Protein AF-A0A962V6V5-F1 (afdb_monomer_lite)

Foldseek 3Di:
DDDDDDDPVHDDDPVCVVCVVVLVLLVQLVVQLVVVCVVVVQQFPDDDRSDTDGDDPPVCVVVSQVVSQVSSQVSNCVSPVHGGDGDDDPDDADPPGDDQDPPDNVVVVVVVVVVVVVVVVVVVD

Sequence (125 aa):
GWRIQYTDRVKANPRSARNFPVQSWGSGILWLTLAWADQNQLPISATVHDAVLVTAPVQDLPDVERRTIEVMETASAKLLDGYRVKARAESRVKYPGRMKPVKGAAFWHSIMRILQQQRTFRKTA

Radius of gyration: 19.77 Å; chains: 1; bounding box: 44×40×53 Å

Structure (mmCIF, N/CA/C/O backbone):
data_AF-A0A962V6V5-F1
#
_entry.id   AF-A0A962V6V5-F1
#
loop_
_atom_site.group_PDB
_atom_site.id
_atom_site.type_symbol
_atom_site.label_atom_id
_atom_site.label_alt_id
_atom_site.label_comp_id
_atom_site.label_asym_id
_atom_site.label_entity_id
_atom_site.label_seq_id
_atom_site.pdbx_PDB_ins_code
_atom_site.Cartn_x
_atom_site.Cartn_y
_atom_site.Cartn_z
_atom_site.occupancy
_atom_site.B_iso_or_equiv
_atom_site.auth_seq_id
_atom_site.auth_comp_id
_atom_site.auth_asym_id
_atom_site.auth_atom_id
_atom_site.pdbx_PDB_model_num
ATOM 1 N N . GLY A 1 1 ? 5.308 -1.084 -15.493 1.00 77.94 1 GLY A N 1
ATOM 2 C CA . GLY A 1 1 ? 5.407 0.256 -14.884 1.00 77.94 1 GLY A CA 1
ATOM 3 C C . GLY A 1 1 ? 5.122 1.327 -15.919 1.00 77.94 1 GLY A C 1
ATOM 4 O O . GLY A 1 1 ? 4.922 1.000 -17.087 1.00 77.94 1 GLY A O 1
ATOM 5 N N . TRP A 1 2 ? 5.102 2.591 -15.498 1.00 85.12 2 TRP A N 1
ATOM 6 C CA . TRP A 1 2 ? 4.904 3.736 -16.395 1.00 85.12 2 TRP A CA 1
ATOM 7 C C . TRP A 1 2 ? 6.182 4.058 -17.175 1.00 85.12 2 TRP A C 1
ATOM 9 O O . TRP A 1 2 ? 7.284 3.716 -16.747 1.00 85.12 2 TRP A O 1
ATOM 19 N N . ARG A 1 3 ? 6.046 4.728 -18.323 1.00 86.19 3 ARG A N 1
ATOM 20 C CA . ARG A 1 3 ? 7.182 5.188 -19.133 1.00 86.19 3 ARG A CA 1
ATOM 21 C C . ARG A 1 3 ? 7.311 6.703 -19.021 1.00 86.19 3 ARG A C 1
ATOM 23 O O . ARG A 1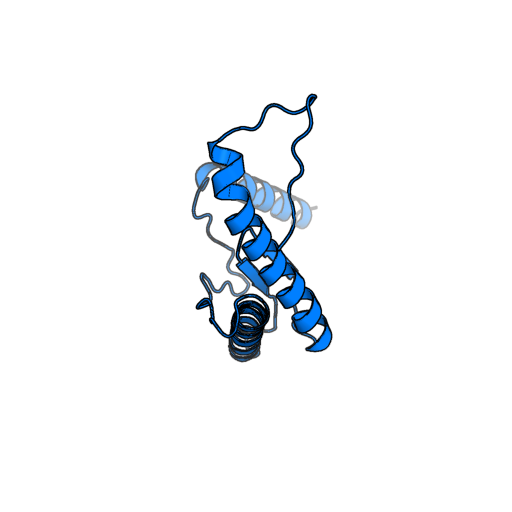 3 ? 6.318 7.409 -19.165 1.00 86.19 3 ARG A O 1
ATOM 30 N N . ILE A 1 4 ? 8.527 7.187 -18.781 1.00 86.88 4 ILE A N 1
ATOM 31 C CA . ILE A 1 4 ? 8.855 8.612 -18.867 1.00 86.88 4 ILE A CA 1
ATOM 32 C C . ILE A 1 4 ? 9.408 8.910 -20.258 1.00 86.88 4 ILE A C 1
ATOM 3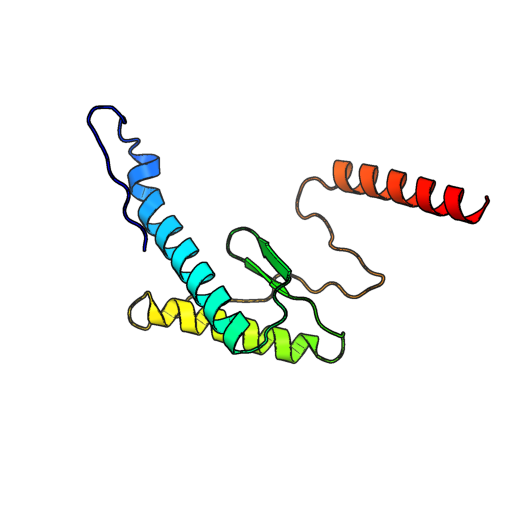4 O O . ILE A 1 4 ? 10.193 8.129 -20.795 1.00 86.88 4 ILE A O 1
ATOM 38 N N . GLN A 1 5 ? 8.985 10.027 -20.842 1.00 87.25 5 GLN A N 1
ATOM 39 C CA . GLN A 1 5 ? 9.486 10.512 -22.123 1.00 87.25 5 GLN A CA 1
ATOM 40 C C . GLN A 1 5 ? 10.346 11.753 -21.895 1.00 87.25 5 GLN A C 1
ATOM 42 O O . GLN A 1 5 ? 9.950 12.666 -21.168 1.00 87.25 5 GLN A O 1
ATOM 47 N N . TYR A 1 6 ? 11.515 11.784 -22.528 1.00 85.38 6 TYR A N 1
ATOM 48 C CA . TYR A 1 6 ? 12.365 12.968 -22.595 1.00 85.38 6 TYR A CA 1
ATOM 49 C C . TYR A 1 6 ? 12.214 13.601 -23.975 1.00 85.38 6 TYR A C 1
ATOM 51 O O . TYR A 1 6 ? 12.158 12.896 -24.978 1.00 85.38 6 TYR A O 1
ATOM 59 N N . THR A 1 7 ? 12.117 14.927 -24.009 1.00 85.62 7 THR A N 1
ATOM 60 C CA . THR A 1 7 ? 12.020 15.721 -25.241 1.00 85.62 7 THR A CA 1
ATOM 61 C C . THR A 1 7 ? 13.051 16.838 -25.187 1.00 85.62 7 THR A C 1
ATOM 63 O O . THR A 1 7 ? 13.539 17.168 -24.105 1.00 85.62 7 THR A O 1
ATOM 66 N N . ASP A 1 8 ? 13.315 17.493 -26.315 1.00 84.44 8 ASP A N 1
ATOM 67 C CA . ASP A 1 8 ? 14.263 18.615 -26.384 1.00 84.44 8 ASP A CA 1
ATOM 68 C C . ASP A 1 8 ? 13.865 19.801 -25.484 1.00 84.44 8 ASP A C 1
ATOM 70 O O . ASP A 1 8 ? 14.698 20.622 -25.107 1.00 84.44 8 ASP A O 1
ATOM 74 N N . ARG A 1 9 ? 12.587 19.874 -25.084 1.00 82.12 9 ARG A N 1
ATOM 75 C CA . ARG A 1 9 ? 12.053 20.890 -24.162 1.00 82.12 9 ARG A CA 1
ATOM 76 C C . ARG A 1 9 ? 12.200 20.517 -22.684 1.00 82.12 9 ARG A C 1
ATOM 78 O O . ARG A 1 9 ? 11.978 21.362 -21.821 1.00 82.12 9 ARG A O 1
ATOM 85 N N . VAL A 1 10 ? 12.548 19.268 -22.373 1.00 79.31 10 VAL A N 1
ATOM 86 C CA . VAL A 1 10 ? 12.643 18.750 -21.003 1.00 79.31 10 VAL A CA 1
ATOM 87 C C . VAL A 1 10 ? 14.044 18.207 -20.770 1.00 79.31 10 VAL A C 1
ATOM 89 O O . VAL A 1 10 ? 14.372 17.081 -21.143 1.00 79.31 10 VAL A O 1
ATOM 92 N N . LYS A 1 11 ? 14.874 18.995 -20.081 1.00 80.19 11 LYS A N 1
ATOM 93 C CA . LYS A 1 11 ? 16.216 18.556 -19.694 1.00 80.19 11 LYS A CA 1
ATOM 94 C C . LYS A 1 11 ? 16.121 17.341 -18.770 1.00 80.19 11 LYS A C 1
ATOM 96 O O . LYS A 1 11 ? 15.580 17.424 -17.666 1.00 80.19 11 LYS A O 1
ATOM 101 N N . ALA A 1 12 ? 16.686 16.218 -19.205 1.00 83.62 12 ALA A N 1
ATOM 102 C CA . ALA A 1 12 ? 16.738 15.010 -18.397 1.00 83.62 12 ALA A CA 1
ATOM 103 C C . ALA A 1 12 ? 17.565 15.253 -17.124 1.00 83.62 12 ALA A C 1
ATOM 105 O O . ALA A 1 12 ? 18.740 15.612 -17.183 1.00 83.62 12 ALA A O 1
ATOM 106 N N . ASN A 1 13 ? 16.953 15.043 -15.956 1.00 88.88 13 ASN A N 1
ATOM 107 C CA . ASN A 1 13 ? 17.667 15.011 -14.683 1.00 88.88 13 ASN A CA 1
ATOM 108 C C . ASN A 1 13 ? 18.166 13.577 -14.429 1.00 88.88 13 ASN A C 1
ATOM 110 O O . ASN A 1 13 ? 17.331 12.689 -14.230 1.00 88.88 13 ASN A O 1
ATOM 114 N N . PRO A 1 14 ? 19.489 13.332 -14.352 1.00 89.75 14 PRO A N 1
ATOM 115 C CA . PRO A 1 14 ? 20.037 11.990 -14.147 1.00 89.75 14 PRO A CA 1
ATOM 116 C C . PRO A 1 14 ? 19.575 11.301 -12.855 1.00 89.75 14 PRO A C 1
ATOM 118 O O . PRO A 1 14 ? 19.547 10.072 -12.780 1.00 89.75 14 PRO A O 1
ATOM 121 N N . ARG A 1 15 ? 19.221 12.061 -11.806 1.00 91.81 15 ARG A N 1
ATOM 122 C CA . ARG A 1 15 ? 18.652 11.488 -10.573 1.00 91.81 15 ARG A CA 1
ATOM 123 C C . ARG A 1 15 ? 17.224 11.007 -10.806 1.00 91.81 15 ARG A C 1
ATOM 125 O O . ARG A 1 15 ? 16.902 9.874 -10.463 1.00 91.81 15 ARG A O 1
ATOM 132 N N . SER A 1 16 ? 16.392 11.835 -11.435 1.00 90.19 16 SER A N 1
ATOM 133 C CA . SER A 1 16 ? 15.002 11.482 -11.737 1.00 90.19 16 SER A CA 1
ATOM 134 C C . SER A 1 16 ? 14.913 10.331 -12.734 1.00 90.19 16 SER A C 1
ATOM 136 O O . SER A 1 16 ? 14.118 9.426 -12.520 1.00 90.19 16 SER A O 1
ATOM 138 N N . ALA A 1 17 ? 15.762 10.316 -13.765 1.00 90.12 17 ALA A N 1
ATOM 139 C CA . ALA A 1 17 ? 15.797 9.252 -14.768 1.00 90.12 17 ALA A CA 1
ATOM 140 C C . ALA A 1 17 ? 16.069 7.873 -14.158 1.00 90.12 17 ALA A C 1
ATOM 142 O O . ALA A 1 17 ? 15.433 6.894 -14.533 1.00 90.12 17 ALA A O 1
ATOM 143 N N . ARG A 1 18 ? 16.970 7.804 -13.171 1.00 90.88 18 ARG A N 1
ATOM 144 C CA . ARG A 1 18 ? 17.286 6.554 -12.466 1.00 90.88 18 ARG A CA 1
ATOM 145 C C . ARG A 1 18 ? 16.217 6.151 -11.453 1.00 90.88 18 ARG A C 1
ATOM 147 O O . ARG A 1 18 ? 15.964 4.966 -11.283 1.00 90.88 18 ARG A O 1
ATOM 154 N N . ASN A 1 19 ? 15.586 7.119 -10.789 1.00 93.06 19 ASN A N 1
ATOM 155 C CA . ASN A 1 19 ? 14.588 6.848 -9.751 1.00 93.06 19 ASN A CA 1
ATOM 156 C C . ASN A 1 19 ? 13.182 6.571 -10.316 1.00 93.06 19 ASN A C 1
ATOM 158 O O . ASN A 1 19 ? 12.383 5.870 -9.698 1.00 93.06 19 ASN A O 1
ATOM 162 N N . PHE A 1 20 ? 12.850 7.138 -11.479 1.00 93.31 20 PHE A N 1
ATOM 163 C CA . PHE A 1 20 ? 11.512 7.041 -12.062 1.00 93.31 20 PHE A CA 1
ATOM 164 C C . PHE A 1 20 ? 11.064 5.595 -12.307 1.00 93.31 20 PHE A C 1
ATOM 166 O O . PHE A 1 20 ? 9.943 5.283 -11.910 1.00 93.31 20 PHE A O 1
ATOM 173 N N . PRO A 1 21 ? 11.886 4.687 -12.877 1.00 92.25 21 PRO A N 1
ATOM 174 C CA . PRO A 1 21 ? 11.470 3.304 -13.079 1.00 92.25 21 PRO A CA 1
ATOM 175 C C . PRO A 1 21 ? 10.996 2.652 -11.780 1.00 92.25 21 PRO A C 1
ATOM 177 O O . PRO A 1 21 ? 9.875 2.151 -11.738 1.00 92.25 21 PRO A O 1
ATOM 180 N N . VAL A 1 22 ? 11.784 2.751 -10.705 1.00 92.62 22 VAL A N 1
ATOM 181 C CA . VAL A 1 22 ? 11.458 2.170 -9.393 1.00 92.62 22 VAL A CA 1
ATOM 182 C C . VAL A 1 22 ? 10.144 2.731 -8.847 1.00 92.62 22 VAL A C 1
ATOM 184 O O . VAL A 1 22 ? 9.237 1.963 -8.529 1.00 92.62 22 VAL A O 1
ATOM 187 N N . GLN A 1 23 ? 9.992 4.059 -8.815 1.00 92.88 23 GLN A N 1
ATOM 188 C CA . GLN A 1 23 ? 8.753 4.691 -8.345 1.00 92.88 23 GLN A CA 1
ATOM 189 C C . GLN A 1 23 ? 7.547 4.316 -9.212 1.00 92.88 23 GLN A C 1
ATOM 191 O O . GLN A 1 23 ? 6.479 4.024 -8.690 1.00 92.88 23 GLN A O 1
ATOM 196 N N . SER A 1 24 ? 7.718 4.273 -10.534 1.00 94.06 24 SER A N 1
ATOM 197 C CA . SER A 1 24 ? 6.637 3.951 -11.465 1.00 94.06 24 SER A CA 1
ATOM 198 C C . SER A 1 24 ? 6.132 2.517 -11.304 1.00 94.06 24 SER A C 1
ATOM 200 O O . SER A 1 24 ? 4.937 2.261 -11.456 1.00 94.06 24 SER A O 1
ATOM 202 N N . TRP A 1 25 ? 7.030 1.578 -11.004 1.00 95.00 25 TRP A N 1
ATOM 203 C CA . TRP A 1 25 ? 6.665 0.201 -10.704 1.00 95.00 25 TRP A CA 1
ATOM 204 C C . TRP A 1 25 ? 5.973 0.112 -9.348 1.00 95.00 25 TRP A C 1
ATOM 206 O O . TRP A 1 25 ? 4.917 -0.508 -9.279 1.00 95.00 25 TRP A O 1
ATOM 216 N N . GLY A 1 26 ? 6.477 0.812 -8.325 1.00 94.06 26 GLY A N 1
ATOM 217 C CA . GLY A 1 26 ? 5.807 0.931 -7.026 1.00 94.06 26 GLY A CA 1
ATOM 218 C C . GLY A 1 26 ? 4.369 1.451 -7.148 1.00 94.06 26 GLY A C 1
ATOM 219 O O . GLY A 1 26 ? 3.436 0.813 -6.663 1.00 94.06 26 GLY A O 1
ATOM 220 N N . SER A 1 27 ? 4.158 2.539 -7.894 1.00 94.31 27 SER A N 1
ATOM 221 C CA . SER A 1 27 ? 2.814 3.064 -8.171 1.00 94.31 27 SER A CA 1
ATOM 222 C C . SER A 1 27 ? 1.943 2.076 -8.953 1.00 94.31 27 SER A C 1
ATOM 2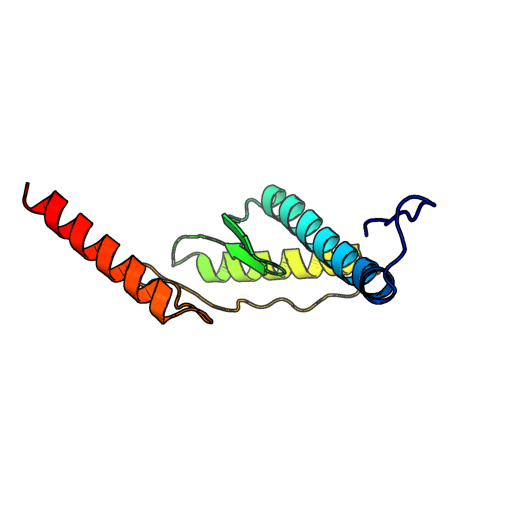24 O O . SER A 1 27 ? 0.740 2.012 -8.724 1.00 94.31 27 SER A O 1
ATOM 226 N N . GLY A 1 28 ? 2.526 1.294 -9.869 1.00 95.75 28 GLY A N 1
ATOM 227 C CA . GLY A 1 28 ? 1.809 0.243 -10.597 1.00 95.75 28 GLY A CA 1
ATOM 228 C C . GLY A 1 28 ? 1.333 -0.894 -9.688 1.00 95.75 28 GLY A C 1
ATOM 229 O O . GLY A 1 28 ? 0.201 -1.352 -9.830 1.00 95.75 28 GLY A O 1
ATOM 230 N N . ILE A 1 29 ? 2.165 -1.306 -8.727 1.00 96.38 29 ILE A N 1
ATOM 231 C CA . ILE A 1 29 ? 1.812 -2.316 -7.718 1.00 96.38 29 ILE A CA 1
ATOM 232 C C . ILE A 1 29 ? 0.657 -1.815 -6.858 1.00 96.38 29 ILE A C 1
ATOM 234 O O . ILE A 1 29 ? -0.320 -2.540 -6.677 1.00 96.38 29 ILE A O 1
ATOM 238 N N . LEU A 1 30 ? 0.723 -0.571 -6.378 1.00 96.00 30 LEU A N 1
ATOM 239 C CA . LEU A 1 30 ? -0.369 0.022 -5.608 1.00 96.00 30 LEU A CA 1
ATOM 240 C C . LEU A 1 30 ? -1.649 0.159 -6.430 1.00 96.00 30 LEU A C 1
ATOM 242 O O . LEU A 1 30 ? -2.722 -0.164 -5.934 1.00 96.00 30 LEU A O 1
ATOM 246 N N . TRP A 1 31 ? -1.555 0.572 -7.692 1.00 96.56 31 TRP A N 1
ATOM 247 C CA . TRP A 1 31 ? -2.721 0.657 -8.567 1.00 96.56 31 TRP A CA 1
ATOM 248 C C . TRP A 1 31 ? -3.416 -0.703 -8.733 1.00 96.56 31 TRP A C 1
ATOM 250 O O . TRP A 1 31 ? -4.627 -0.802 -8.539 1.00 96.56 31 TRP A O 1
ATOM 260 N N . LEU A 1 32 ? -2.652 -1.766 -9.012 1.00 97.31 32 LEU A N 1
ATOM 261 C CA . LEU A 1 32 ? -3.203 -3.117 -9.135 1.00 97.31 32 LEU A CA 1
ATOM 262 C C . LEU A 1 32 ? -3.756 -3.629 -7.798 1.00 97.31 32 LEU A C 1
ATOM 264 O O . LEU A 1 32 ? -4.815 -4.250 -7.771 1.00 97.31 32 LEU A O 1
ATOM 268 N N . THR A 1 33 ? -3.073 -3.315 -6.692 1.00 97.81 33 THR A N 1
ATOM 269 C CA . THR A 1 33 ? -3.550 -3.604 -5.333 1.00 97.81 33 THR A CA 1
ATOM 270 C C . THR A 1 33 ? -4.933 -3.006 -5.115 1.00 97.81 33 THR A C 1
ATOM 272 O O . THR A 1 33 ? -5.814 -3.718 -4.655 1.00 97.81 33 THR A O 1
ATOM 275 N N . LEU A 1 34 ? -5.148 -1.731 -5.457 1.00 97.88 34 LEU A N 1
ATOM 276 C CA . LEU A 1 34 ? -6.446 -1.073 -5.282 1.00 97.88 34 LEU A CA 1
ATOM 277 C C . LEU A 1 34 ? -7.538 -1.716 -6.141 1.00 97.88 34 LEU A C 1
ATOM 279 O O . LEU A 1 34 ? -8.624 -1.978 -5.635 1.00 97.88 34 LEU A O 1
ATOM 283 N N . ALA A 1 35 ? -7.243 -2.010 -7.410 1.00 97.94 35 ALA A N 1
ATOM 284 C CA . ALA A 1 35 ? -8.199 -2.657 -8.307 1.00 97.94 35 ALA A CA 1
ATOM 285 C C . ALA A 1 35 ? -8.629 -4.040 -7.787 1.00 97.94 35 ALA A C 1
ATOM 287 O O . ALA A 1 35 ? -9.807 -4.385 -7.808 1.00 97.94 35 ALA A O 1
ATOM 288 N N . TRP A 1 36 ? -7.683 -4.834 -7.284 1.00 98.31 36 TRP A N 1
ATOM 289 C CA . TRP A 1 36 ? -7.988 -6.143 -6.707 1.00 98.31 36 TRP A CA 1
ATOM 290 C C . TRP A 1 36 ? -8.611 -6.051 -5.320 1.00 98.31 36 TRP A C 1
ATOM 292 O O . TRP A 1 36 ? -9.462 -6.869 -4.986 1.00 98.31 36 TRP A O 1
ATOM 302 N N . ALA A 1 37 ? -8.228 -5.065 -4.515 1.00 97.44 37 ALA A N 1
ATOM 303 C CA . ALA A 1 37 ? -8.835 -4.814 -3.219 1.00 97.44 37 ALA A CA 1
ATOM 304 C C . ALA A 1 37 ? -10.328 -4.492 -3.364 1.00 97.44 37 ALA A C 1
ATOM 306 O O . ALA A 1 37 ? -11.130 -5.069 -2.636 1.00 97.44 37 ALA A O 1
ATOM 307 N N . ASP A 1 38 ? -10.695 -3.666 -4.346 1.00 97.00 38 ASP A N 1
ATOM 308 C CA . ASP A 1 38 ? -12.088 -3.363 -4.694 1.00 97.00 38 ASP A CA 1
ATOM 309 C C . ASP A 1 38 ? -12.867 -4.629 -5.092 1.00 97.00 38 ASP A C 1
ATOM 311 O O . ASP A 1 38 ? -13.898 -4.944 -4.498 1.00 97.00 38 ASP A O 1
ATOM 315 N N . GLN A 1 39 ? -12.305 -5.449 -5.989 1.00 97.19 39 GLN A N 1
ATOM 316 C CA . GLN A 1 39 ? -12.891 -6.742 -6.383 1.00 97.19 39 GLN A CA 1
ATOM 317 C C . GLN A 1 39 ? -13.073 -7.712 -5.204 1.00 97.19 39 GLN A C 1
ATOM 319 O O . GLN A 1 39 ? -13.990 -8.529 -5.206 1.00 97.19 39 GLN A O 1
ATOM 324 N N . ASN A 1 40 ? -12.209 -7.622 -4.191 1.00 95.81 40 ASN A N 1
ATOM 325 C CA . ASN A 1 40 ? -12.264 -8.430 -2.974 1.00 95.81 40 ASN A CA 1
ATOM 326 C C . ASN A 1 40 ? -13.053 -7.759 -1.835 1.00 95.81 40 ASN A C 1
ATOM 328 O O . ASN A 1 40 ? -13.070 -8.292 -0.721 1.00 95.81 40 ASN A O 1
ATOM 332 N N . GLN A 1 41 ? -13.689 -6.610 -2.090 1.00 96.88 41 GLN A N 1
ATOM 333 C CA . GLN A 1 41 ? -14.441 -5.826 -1.105 1.00 96.88 41 GLN A CA 1
ATOM 334 C C . GLN A 1 41 ? -13.611 -5.482 0.144 1.00 96.88 41 GLN A C 1
ATOM 336 O O . GLN A 1 41 ? -14.112 -5.476 1.270 1.00 96.88 41 GLN A O 1
ATOM 341 N N . LEU A 1 42 ? -12.312 -5.227 -0.035 1.00 97.56 42 LEU A N 1
ATOM 342 C CA . LEU A 1 42 ? -11.445 -4.781 1.049 1.00 97.56 42 LEU A CA 1
ATOM 343 C C . LEU A 1 42 ? -11.696 -3.296 1.344 1.00 97.56 42 LEU A C 1
ATOM 345 O O . LEU A 1 42 ? -11.701 -2.480 0.421 1.00 97.56 42 LEU A O 1
ATOM 349 N N . PRO A 1 43 ? -11.849 -2.907 2.621 1.00 97.19 43 PRO A N 1
ATOM 350 C CA . PRO A 1 43 ? -12.199 -1.543 2.992 1.00 97.19 43 PRO A CA 1
ATOM 351 C C . PRO A 1 43 ? -10.960 -0.635 3.016 1.00 97.19 43 PRO A C 1
ATOM 353 O O . PRO A 1 43 ? -10.479 -0.220 4.077 1.00 97.19 43 PRO A O 1
ATOM 356 N N . ILE A 1 44 ? -10.413 -0.350 1.831 1.00 96.88 44 ILE A N 1
ATOM 357 C CA . ILE A 1 44 ? -9.319 0.606 1.653 1.00 96.88 44 ILE A CA 1
ATOM 358 C C . ILE A 1 44 ? -9.867 2.033 1.771 1.00 96.88 44 ILE A C 1
ATOM 360 O O . ILE A 1 44 ? -10.735 2.444 1.008 1.00 96.88 44 ILE A O 1
ATOM 364 N N . SER A 1 45 ? -9.318 2.812 2.698 1.00 95.25 45 SER A N 1
ATOM 365 C CA . SER A 1 45 ? -9.702 4.207 2.935 1.00 95.25 45 SER A CA 1
ATOM 366 C C . SER A 1 45 ? -8.857 5.196 2.133 1.00 95.25 45 SER A C 1
ATOM 368 O O . SER A 1 45 ? -9.360 6.233 1.711 1.00 95.25 45 SER A O 1
ATOM 370 N N . ALA A 1 46 ? -7.559 4.918 1.962 1.00 94.88 46 ALA A N 1
ATOM 371 C CA . ALA A 1 46 ? -6.630 5.792 1.241 1.00 94.88 46 ALA A CA 1
ATOM 372 C C . ALA A 1 46 ? -5.313 5.081 0.896 1.00 94.88 46 ALA A C 1
ATOM 374 O O . ALA A 1 46 ? -4.923 4.120 1.557 1.00 94.88 46 ALA A O 1
ATOM 375 N N . THR A 1 47 ? -4.572 5.620 -0.071 1.00 95.19 47 THR A N 1
ATOM 376 C CA . THR A 1 47 ? -3.141 5.335 -0.265 1.00 95.19 47 THR A CA 1
ATOM 377 C C . THR A 1 47 ? -2.286 6.359 0.475 1.00 95.19 47 THR A C 1
ATOM 379 O O . THR A 1 47 ? -2.568 7.557 0.416 1.00 95.19 47 THR A O 1
ATOM 382 N N . VAL A 1 48 ? -1.208 5.913 1.114 1.00 90.94 48 VAL A N 1
ATOM 383 C CA . VAL A 1 48 ? -0.238 6.758 1.819 1.00 90.94 48 VAL A CA 1
ATOM 384 C C . VAL A 1 48 ? 1.161 6.369 1.359 1.00 90.94 48 VAL A C 1
ATOM 386 O O . VAL A 1 48 ? 1.717 5.391 1.840 1.00 90.94 48 VAL A O 1
ATOM 389 N N . HIS A 1 49 ? 1.735 7.133 0.428 1.00 90.00 49 HIS A N 1
ATOM 390 C CA . HIS A 1 49 ? 3.011 6.799 -0.216 1.00 90.00 49 HIS A CA 1
ATOM 391 C C . HIS A 1 49 ? 3.005 5.387 -0.823 1.00 90.00 49 HIS A C 1
ATOM 393 O O . HIS A 1 49 ? 2.333 5.176 -1.827 1.00 90.00 49 HIS A O 1
ATOM 399 N N . ASP A 1 50 ? 3.748 4.455 -0.232 1.00 91.62 50 ASP A N 1
ATOM 400 C CA . ASP A 1 50 ? 3.878 3.045 -0.599 1.00 91.62 50 ASP A CA 1
ATOM 401 C C . ASP A 1 50 ? 2.966 2.111 0.228 1.00 91.62 50 ASP A C 1
ATOM 403 O O . ASP A 1 50 ? 3.021 0.892 0.074 1.00 91.62 50 ASP A O 1
ATOM 407 N N . ALA A 1 51 ? 2.098 2.671 1.073 1.00 93.19 51 ALA A N 1
ATOM 408 C CA . ALA A 1 51 ? 1.169 1.947 1.933 1.00 93.19 51 ALA A CA 1
ATOM 409 C C . ALA A 1 51 ? -0.303 2.198 1.565 1.00 93.19 51 ALA A C 1
ATOM 411 O O . ALA A 1 51 ? -0.661 3.174 0.900 1.00 93.19 51 ALA A O 1
ATOM 412 N N . VAL A 1 52 ? -1.180 1.328 2.066 1.00 95.88 52 VAL A N 1
ATOM 413 C CA . VAL A 1 52 ? -2.637 1.510 2.042 1.00 95.88 52 VAL A CA 1
ATOM 414 C C . VAL A 1 52 ? -3.171 1.589 3.468 1.00 95.88 52 VAL A C 1
ATOM 416 O O . VAL A 1 52 ? -2.735 0.859 4.357 1.00 95.88 52 VAL A O 1
ATOM 419 N N . LEU A 1 53 ? -4.121 2.490 3.690 1.00 95.81 53 LEU A N 1
ATOM 420 C CA . LEU A 1 53 ? -4.875 2.592 4.929 1.00 95.81 53 LEU A CA 1
ATOM 421 C C . LEU A 1 53 ? -6.163 1.791 4.779 1.00 95.81 53 LEU A C 1
ATOM 423 O O . LEU A 1 53 ? -6.939 2.054 3.864 1.00 95.81 53 LEU A O 1
ATOM 427 N N . VAL A 1 54 ? -6.415 0.876 5.710 1.00 96.38 54 VAL A N 1
ATOM 428 C CA . VAL A 1 54 ? -7.657 0.095 5.776 1.00 96.38 54 VAL A CA 1
ATOM 429 C C . VAL A 1 54 ? -8.451 0.451 7.021 1.00 96.38 54 VAL A C 1
ATOM 431 O O . VAL A 1 54 ? -7.882 0.825 8.049 1.00 96.38 54 VAL A O 1
ATOM 434 N N . THR A 1 55 ? -9.777 0.382 6.946 1.00 95.69 55 THR A N 1
ATOM 435 C CA . THR A 1 55 ? -10.655 0.669 8.088 1.00 95.69 55 THR A CA 1
ATOM 436 C C . THR A 1 55 ? -11.731 -0.394 8.198 1.00 95.69 55 THR A C 1
ATOM 438 O O . THR A 1 55 ? -12.512 -0.588 7.280 1.00 95.69 55 THR A O 1
ATOM 441 N N . ALA A 1 56 ? -11.784 -1.077 9.336 1.00 96.06 56 ALA A N 1
ATOM 442 C CA . A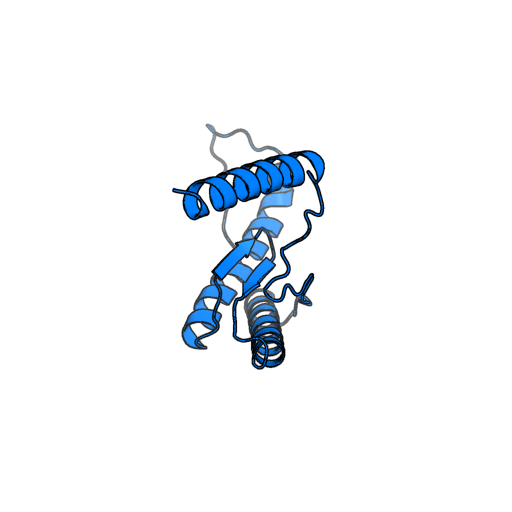LA A 1 56 ? -12.737 -2.149 9.582 1.00 96.06 56 ALA A CA 1
ATOM 443 C C . ALA A 1 56 ? -13.141 -2.178 11.063 1.00 96.06 56 ALA A C 1
ATOM 445 O O . ALA A 1 56 ? -12.433 -1.596 11.901 1.00 96.06 56 ALA A O 1
ATOM 446 N N . PRO A 1 57 ? -14.249 -2.856 11.410 1.00 96.31 57 PRO A N 1
ATOM 447 C CA . PRO A 1 57 ? -14.564 -3.170 12.796 1.00 96.31 57 PRO A CA 1
ATOM 448 C C . PRO A 1 57 ? -13.395 -3.878 13.492 1.00 96.31 57 PRO A C 1
ATOM 450 O O . PRO A 1 57 ? -12.632 -4.621 12.875 1.00 96.31 57 PRO A O 1
ATOM 453 N N . VAL A 1 58 ? -13.235 -3.647 14.799 1.00 94.75 58 VAL A N 1
ATOM 454 C CA . VAL A 1 58 ? -12.051 -4.108 15.550 1.00 94.75 58 VAL A CA 1
ATOM 455 C C . VAL A 1 58 ? -11.888 -5.628 15.502 1.00 94.75 58 VAL A C 1
ATOM 457 O O . VAL A 1 58 ? -10.755 -6.109 15.479 1.00 94.75 58 VAL A O 1
ATOM 460 N N . GLN A 1 59 ? -13.002 -6.356 15.484 1.00 96.38 59 GLN A N 1
ATOM 461 C CA . GLN A 1 59 ? -13.036 -7.810 15.374 1.00 96.38 59 GLN A CA 1
ATOM 462 C C . GLN A 1 59 ? -12.566 -8.327 14.003 1.00 96.38 59 GLN A C 1
ATOM 464 O O . GLN A 1 59 ? -11.970 -9.397 13.943 1.00 96.38 59 GLN A O 1
ATOM 469 N N . ASP A 1 60 ? -12.744 -7.540 12.938 1.00 96.75 60 ASP A N 1
ATOM 470 C CA . ASP A 1 60 ? -12.439 -7.937 11.556 1.00 96.75 60 ASP A CA 1
ATOM 471 C C . ASP A 1 60 ? -11.047 -7.470 11.106 1.00 96.75 60 ASP A C 1
ATOM 473 O O . ASP A 1 60 ? -10.501 -7.977 10.126 1.00 96.75 60 ASP A O 1
ATOM 477 N N . LEU A 1 61 ? -10.441 -6.514 11.827 1.00 94.75 61 LEU A N 1
ATOM 478 C CA . LEU A 1 61 ? -9.125 -5.950 11.505 1.00 94.75 61 LEU A CA 1
ATOM 479 C C . LEU A 1 61 ? -8.042 -7.006 11.211 1.00 94.75 61 LEU A C 1
ATOM 481 O O . LEU A 1 61 ? -7.311 -6.796 10.244 1.00 94.75 61 LEU A O 1
ATOM 485 N N . PRO A 1 62 ? -7.900 -8.112 11.973 1.00 95.81 62 PRO A N 1
ATOM 486 C CA . PRO A 1 62 ? -6.881 -9.118 11.674 1.00 95.81 62 PRO A CA 1
ATOM 487 C C . PRO A 1 62 ? -7.067 -9.796 10.310 1.00 95.81 62 PRO A C 1
ATOM 489 O O . PRO A 1 62 ? -6.083 -10.016 9.604 1.00 95.81 62 PRO A O 1
ATOM 492 N N . ASP A 1 63 ? -8.307 -10.107 9.916 1.00 97.44 63 ASP A N 1
ATOM 493 C CA . ASP A 1 63 ? -8.578 -10.723 8.612 1.00 97.44 63 ASP A CA 1
ATOM 494 C C . ASP A 1 63 ? -8.413 -9.711 7.475 1.00 97.44 63 ASP A C 1
ATOM 496 O O . ASP A 1 63 ? -7.734 -9.997 6.489 1.00 97.44 63 ASP A O 1
ATOM 500 N N . VAL A 1 64 ? -8.946 -8.497 7.646 1.00 97.56 64 VAL A N 1
ATOM 501 C CA . VAL A 1 64 ? -8.779 -7.410 6.671 1.00 97.56 64 VAL A CA 1
ATOM 502 C C . VAL A 1 64 ? -7.301 -7.107 6.444 1.00 97.56 64 VAL A C 1
ATOM 504 O O . VAL A 1 64 ? -6.873 -6.963 5.300 1.00 97.56 64 VAL A O 1
ATOM 507 N N . GLU A 1 65 ? -6.498 -7.057 7.507 1.00 96.88 65 GLU A N 1
ATOM 508 C CA . GLU A 1 65 ? -5.052 -6.879 7.410 1.00 96.88 65 GLU A CA 1
ATOM 509 C C . GLU A 1 65 ? -4.396 -8.010 6.614 1.00 96.88 65 GLU A C 1
ATOM 511 O O . GLU A 1 65 ? -3.678 -7.738 5.651 1.00 96.88 65 GLU A O 1
ATOM 516 N N . ARG A 1 66 ? -4.662 -9.270 6.983 1.00 98.00 66 ARG A N 1
ATOM 517 C CA . ARG A 1 66 ? -4.092 -10.446 6.312 1.00 98.00 66 ARG A CA 1
ATOM 518 C C . ARG A 1 66 ? -4.413 -10.441 4.818 1.00 98.00 66 ARG A C 1
ATOM 520 O O . ARG A 1 66 ? -3.510 -10.603 4.001 1.00 98.00 66 ARG A O 1
ATOM 527 N N . ARG A 1 67 ? -5.680 -10.218 4.461 1.00 98.25 67 ARG A N 1
ATOM 528 C CA . ARG A 1 67 ? -6.142 -10.184 3.065 1.00 98.25 67 ARG A CA 1
ATOM 529 C C . ARG A 1 67 ? -5.552 -9.006 2.296 1.00 98.25 67 ARG A C 1
ATOM 531 O O . ARG A 1 67 ? -5.190 -9.155 1.136 1.00 98.25 67 ARG A O 1
ATOM 538 N N . THR A 1 68 ? -5.405 -7.848 2.937 1.00 97.94 68 THR A N 1
ATOM 539 C CA . THR A 1 68 ? -4.775 -6.676 2.309 1.00 97.94 68 THR A CA 1
ATOM 540 C C . THR A 1 68 ? -3.302 -6.937 2.003 1.00 97.94 68 THR A C 1
ATOM 542 O O . THR A 1 68 ? -2.857 -6.665 0.889 1.00 97.94 68 THR A O 1
ATOM 545 N N . ILE A 1 69 ? -2.557 -7.514 2.953 1.00 97.94 69 ILE A N 1
ATOM 546 C CA . ILE A 1 69 ? -1.159 -7.923 2.749 1.00 97.94 69 ILE A CA 1
ATOM 547 C C . ILE A 1 69 ? -1.069 -8.925 1.595 1.00 97.94 69 ILE A C 1
ATOM 549 O O . ILE A 1 69 ? -0.266 -8.739 0.685 1.00 97.94 69 ILE A O 1
ATOM 553 N N . GLU A 1 70 ? -1.930 -9.942 1.584 1.00 98.25 70 GLU A N 1
ATOM 554 C CA . GLU A 1 70 ? -1.971 -10.954 0.527 1.00 98.25 70 GLU A CA 1
ATOM 555 C C . GLU A 1 70 ? -2.218 -10.343 -0.862 1.00 98.25 70 GLU A C 1
ATOM 557 O O . GLU A 1 70 ? -1.525 -10.691 -1.823 1.00 98.25 70 GLU A O 1
ATOM 562 N N . VAL A 1 71 ? -3.149 -9.390 -0.975 1.00 98.25 71 VAL A N 1
ATOM 563 C CA . VAL A 1 71 ? -3.427 -8.678 -2.231 1.00 98.25 71 VAL A CA 1
ATOM 564 C C . VAL A 1 71 ? -2.227 -7.838 -2.670 1.00 98.25 71 VAL A C 1
ATOM 566 O O . VAL A 1 71 ? -1.844 -7.913 -3.838 1.00 98.25 71 VAL A O 1
ATOM 569 N N . MET A 1 72 ? -1.592 -7.093 -1.758 1.00 97.88 72 MET A N 1
ATOM 570 C CA . MET A 1 72 ? -0.392 -6.300 -2.064 1.00 97.88 72 MET A CA 1
ATOM 571 C C . MET A 1 72 ? 0.758 -7.176 -2.574 1.00 97.88 72 MET A C 1
ATOM 573 O O . MET A 1 72 ? 1.369 -6.888 -3.607 1.00 97.88 72 MET A O 1
ATOM 577 N N . GLU A 1 73 ? 1.037 -8.280 -1.881 1.00 98.31 73 GLU A N 1
ATOM 578 C CA . GLU A 1 73 ? 2.107 -9.202 -2.258 1.00 98.31 73 GLU A CA 1
ATOM 579 C C . GLU A 1 73 ? 1.807 -9.887 -3.593 1.00 98.31 73 GLU A C 1
ATOM 581 O O . GLU A 1 73 ? 2.686 -10.000 -4.450 1.00 98.31 73 GLU A O 1
ATOM 586 N N . THR A 1 74 ? 0.556 -10.280 -3.825 1.00 98.31 74 THR A N 1
ATOM 587 C CA . THR A 1 74 ? 0.146 -10.900 -5.090 1.00 98.31 74 THR A CA 1
ATOM 588 C C . THR A 1 74 ? 0.213 -9.902 -6.247 1.00 98.31 74 THR A C 1
ATOM 590 O O . THR A 1 74 ? 0.676 -10.256 -7.333 1.00 98.31 74 THR A O 1
ATOM 593 N N . ALA A 1 75 ? -0.175 -8.641 -6.030 1.00 97.81 75 ALA A N 1
ATOM 594 C CA . ALA A 1 75 ? -0.063 -7.585 -7.035 1.00 97.81 75 ALA A CA 1
ATOM 595 C C . ALA A 1 75 ? 1.401 -7.332 -7.419 1.00 97.81 75 ALA A C 1
ATOM 597 O O . ALA A 1 75 ? 1.720 -7.182 -8.600 1.00 97.81 75 ALA A O 1
ATOM 598 N N . SER A 1 76 ? 2.308 -7.353 -6.437 1.00 97.56 76 SER A N 1
ATOM 599 C CA . SER A 1 76 ? 3.742 -7.233 -6.703 1.00 97.56 76 SER A CA 1
ATOM 600 C C . SER A 1 76 ? 4.281 -8.407 -7.522 1.00 97.56 76 SER A C 1
ATOM 602 O O . SER A 1 76 ? 4.899 -8.178 -8.559 1.00 97.56 76 SER A O 1
ATOM 604 N N . ALA A 1 77 ? 3.932 -9.647 -7.163 1.00 98.06 77 ALA A N 1
ATOM 605 C CA . ALA A 1 77 ? 4.321 -10.828 -7.930 1.00 98.06 77 ALA A CA 1
ATOM 606 C C . ALA A 1 77 ? 3.796 -10.787 -9.363 1.00 98.06 77 ALA A C 1
ATOM 608 O O . ALA A 1 77 ? 4.502 -11.172 -10.290 1.00 98.06 77 ALA A O 1
ATOM 609 N N . LYS A 1 78 ? 2.576 -10.283 -9.572 1.00 97.69 78 LYS A N 1
ATOM 610 C CA . LYS A 1 78 ? 1.995 -10.176 -10.911 1.00 97.69 78 LYS A CA 1
ATOM 611 C C . LYS A 1 78 ? 2.774 -9.227 -11.822 1.00 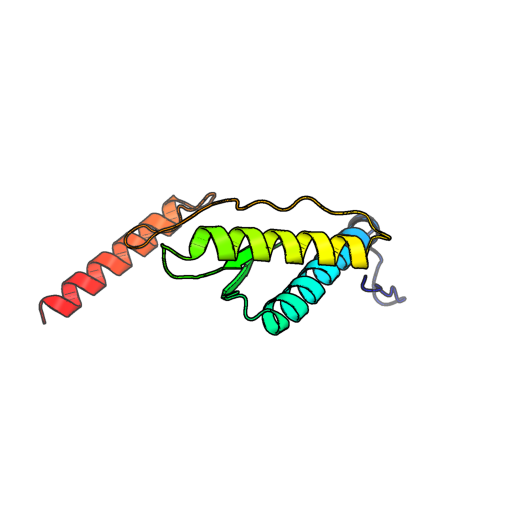97.69 78 LYS A C 1
ATOM 613 O O . LYS A 1 78 ? 2.812 -9.456 -13.027 1.00 97.69 78 LYS A O 1
ATOM 618 N N . LEU A 1 79 ? 3.348 -8.163 -11.265 1.00 95.62 79 LEU A N 1
ATOM 619 C CA . LEU A 1 79 ? 4.066 -7.139 -12.025 1.00 95.62 79 LEU A CA 1
ATOM 620 C C . LEU A 1 79 ? 5.580 -7.358 -12.086 1.00 95.62 79 LEU A C 1
ATOM 622 O O . LEU A 1 79 ? 6.226 -6.759 -12.941 1.00 95.62 79 LEU A O 1
ATOM 626 N N . LEU A 1 80 ? 6.131 -8.173 -11.189 1.00 95.62 80 LEU A N 1
ATOM 627 C CA . LEU A 1 80 ? 7.566 -8.411 -11.036 1.00 95.62 80 LEU A CA 1
ATOM 628 C C . LEU A 1 80 ? 7.934 -9.879 -11.303 1.00 95.62 80 LEU A C 1
ATOM 630 O O . LEU A 1 80 ? 8.742 -10.454 -10.578 1.00 95.62 80 LEU A O 1
ATOM 634 N N . ASP A 1 81 ? 7.301 -10.501 -12.300 1.00 95.50 81 ASP A N 1
ATOM 635 C CA . ASP A 1 81 ? 7.614 -11.861 -12.767 1.00 95.50 81 ASP A CA 1
ATOM 636 C C . ASP A 1 81 ? 7.664 -12.916 -11.644 1.00 95.50 81 ASP A C 1
ATOM 638 O O . ASP A 1 81 ? 8.555 -13.758 -11.564 1.00 95.50 81 ASP A O 1
ATOM 642 N N . GLY A 1 82 ? 6.685 -12.859 -10.740 1.00 97.44 82 GLY A N 1
ATOM 643 C CA . GLY A 1 82 ? 6.546 -13.770 -9.604 1.00 97.44 82 GLY A CA 1
ATOM 644 C C . GLY A 1 82 ? 7.195 -13.281 -8.309 1.00 97.44 82 GLY A C 1
ATOM 645 O O . GLY A 1 82 ? 6.940 -13.863 -7.253 1.00 97.44 82 GLY A O 1
ATOM 646 N N . TYR A 1 83 ? 7.976 -12.198 -8.336 1.00 97.44 83 TYR A N 1
ATOM 647 C CA . TYR A 1 83 ? 8.629 -11.679 -7.136 1.00 97.44 83 TYR A CA 1
ATOM 648 C C . TYR A 1 83 ? 7.652 -10.954 -6.198 1.00 97.44 83 TYR A C 1
ATOM 650 O O . TYR A 1 83 ? 7.084 -9.915 -6.539 1.00 97.44 83 TYR A O 1
ATOM 658 N N . ARG A 1 84 ? 7.497 -11.477 -4.975 1.00 97.81 84 ARG A N 1
ATOM 659 C CA . ARG A 1 84 ? 6.648 -10.893 -3.926 1.00 97.81 84 ARG A CA 1
ATOM 660 C C . ARG A 1 84 ? 7.426 -9.871 -3.101 1.00 97.81 84 ARG A C 1
ATOM 662 O O . ARG A 1 84 ? 8.348 -10.219 -2.365 1.00 97.81 84 ARG A O 1
ATOM 669 N N . VAL A 1 85 ? 7.019 -8.609 -3.173 1.00 96.62 85 VAL A N 1
ATOM 670 C CA . VAL A 1 85 ? 7.482 -7.556 -2.265 1.00 96.62 85 VAL A CA 1
ATOM 671 C C . VAL A 1 85 ? 6.740 -7.709 -0.944 1.00 96.62 85 VAL A C 1
ATOM 673 O O . VAL A 1 85 ? 5.530 -7.522 -0.896 1.00 96.62 85 VAL A O 1
ATOM 676 N N . LYS A 1 86 ? 7.472 -8.031 0.125 1.00 97.00 86 LYS A N 1
ATOM 677 C CA . LYS A 1 86 ? 6.905 -8.262 1.457 1.00 97.00 86 LYS A CA 1
ATOM 678 C C . LYS A 1 86 ? 6.151 -7.035 1.976 1.00 97.00 86 LYS A C 1
ATOM 680 O O . LYS A 1 86 ? 6.751 -5.968 2.128 1.00 97.00 86 LYS A O 1
ATOM 685 N N . ALA A 1 87 ? 4.885 -7.219 2.341 1.00 95.50 87 ALA A N 1
ATOM 686 C CA . ALA A 1 87 ? 4.068 -6.190 2.979 1.00 95.50 87 ALA A CA 1
ATOM 687 C C . ALA A 1 87 ? 3.891 -6.476 4.481 1.00 95.50 87 ALA A C 1
ATOM 689 O O . ALA A 1 87 ? 4.028 -7.605 4.953 1.00 95.50 87 ALA A O 1
ATOM 690 N N . ARG A 1 88 ? 3.637 -5.431 5.273 1.00 95.06 88 ARG A N 1
ATOM 691 C CA . ARG A 1 88 ? 3.318 -5.553 6.704 1.00 95.06 88 ARG A CA 1
ATOM 692 C C . ARG A 1 88 ? 2.467 -4.380 7.162 1.00 95.06 88 ARG A C 1
ATOM 694 O O . ARG A 1 88 ? 2.645 -3.270 6.665 1.00 95.06 88 ARG A O 1
ATOM 701 N N . ALA A 1 89 ? 1.623 -4.597 8.166 1.00 92.81 89 ALA A N 1
ATOM 702 C CA . ALA A 1 89 ? 0.988 -3.487 8.861 1.00 92.81 89 ALA A CA 1
ATOM 703 C C . ALA A 1 89 ? 2.032 -2.710 9.672 1.00 92.81 89 ALA A C 1
ATOM 705 O O . ALA A 1 89 ? 2.699 -3.266 10.546 1.00 92.81 89 ALA A O 1
ATOM 706 N N . GLU A 1 90 ? 2.170 -1.418 9.385 1.00 88.44 90 GLU A N 1
ATOM 707 C CA . GLU A 1 90 ? 3.062 -0.534 10.140 1.00 88.44 90 GLU A CA 1
ATOM 708 C C . GLU A 1 90 ? 2.471 -0.174 11.508 1.00 88.44 90 GLU A C 1
ATOM 710 O O . GLU A 1 90 ? 3.174 -0.165 12.517 1.00 88.44 90 GLU A O 1
ATOM 715 N N . SER A 1 91 ? 1.168 0.110 11.562 1.00 87.62 91 SER A N 1
ATOM 716 C CA . SER A 1 91 ? 0.491 0.490 12.798 1.00 87.62 91 SER A CA 1
ATOM 717 C C . SER A 1 91 ? -0.978 0.075 12.793 1.00 87.62 91 SER A C 1
ATOM 719 O O . SER A 1 91 ? -1.599 -0.077 11.744 1.00 87.62 91 SER A O 1
ATOM 721 N N . ARG A 1 92 ? -1.539 -0.107 13.993 1.00 91.44 92 ARG A N 1
ATOM 722 C CA . ARG A 1 92 ? -2.962 -0.386 14.210 1.00 91.44 92 ARG A CA 1
ATOM 723 C C . ARG A 1 92 ? -3.515 0.652 15.171 1.00 91.44 92 ARG A C 1
ATOM 725 O O . ARG A 1 92 ? -3.020 0.787 16.289 1.00 91.44 92 ARG A O 1
ATOM 732 N N . VAL A 1 93 ? -4.545 1.373 14.746 1.00 91.12 93 VAL A N 1
ATOM 733 C CA . VAL A 1 93 ? -5.213 2.390 15.563 1.00 91.12 93 VAL A CA 1
ATOM 734 C C . VAL A 1 93 ? -6.641 1.931 15.813 1.00 91.12 93 VAL A C 1
ATOM 736 O O . VAL A 1 93 ? -7.389 1.686 14.874 1.00 91.12 93 VAL A O 1
ATOM 739 N N . LYS A 1 94 ? -7.018 1.813 17.088 1.00 91.56 94 LYS A N 1
ATOM 740 C CA . LYS A 1 94 ? -8.387 1.496 17.506 1.00 91.56 94 LYS A CA 1
ATOM 741 C C . LYS A 1 94 ? -9.010 2.735 18.130 1.00 91.56 94 LYS A C 1
ATOM 743 O O . LYS A 1 94 ? -8.370 3.375 18.963 1.00 91.56 94 LYS A O 1
ATOM 748 N N . TYR A 1 95 ? -10.247 3.054 17.759 1.00 86.75 95 TYR A N 1
ATOM 749 C CA . TYR A 1 95 ? -11.030 4.080 18.449 1.00 86.75 95 TYR A CA 1
ATOM 750 C C . TYR A 1 95 ? -11.204 3.697 19.935 1.00 86.75 95 TYR A C 1
ATOM 752 O O . TYR A 1 95 ? -11.407 2.514 20.216 1.00 86.75 95 TYR A O 1
ATOM 760 N N . PRO A 1 96 ? -11.120 4.644 20.894 1.00 89.06 96 PRO A N 1
ATOM 761 C CA . PRO A 1 96 ? -10.989 6.102 20.739 1.00 89.06 96 PRO A CA 1
ATOM 762 C C . PRO A 1 96 ? -9.555 6.632 20.555 1.00 89.06 96 PRO A C 1
ATOM 764 O O . PRO A 1 96 ? -9.344 7.846 20.531 1.00 89.06 96 PRO A O 1
ATOM 767 N N . GLY A 1 97 ? -8.564 5.751 20.407 1.00 86.56 97 GLY A N 1
ATOM 768 C CA . GLY A 1 97 ? -7.188 6.119 20.086 1.00 86.56 97 GLY A CA 1
ATOM 769 C C . GLY A 1 97 ? -7.049 6.789 18.713 1.00 86.56 97 GLY A C 1
ATOM 770 O O . GLY A 1 97 ? -7.888 6.640 17.826 1.00 86.56 97 GLY A O 1
ATOM 771 N N . ARG A 1 98 ? -5.964 7.550 18.537 1.00 82.81 98 ARG A N 1
ATOM 772 C CA . ARG A 1 98 ? -5.630 8.258 17.290 1.00 82.81 98 ARG A CA 1
ATOM 773 C C . ARG A 1 98 ? -4.250 7.854 16.791 1.00 82.81 98 ARG A C 1
ATOM 775 O O . ARG A 1 98 ? -3.397 7.454 17.584 1.00 82.81 98 ARG A O 1
ATOM 782 N N . MET A 1 99 ? -4.029 8.018 15.486 1.00 79.69 99 MET A N 1
ATOM 783 C CA . MET A 1 99 ? -2.703 7.877 14.890 1.00 79.69 99 MET A CA 1
ATOM 784 C C . MET A 1 99 ? -1.728 8.834 15.577 1.00 79.69 99 MET A C 1
ATOM 786 O O . MET A 1 99 ? -2.032 10.015 15.771 1.00 79.69 99 MET A O 1
ATOM 790 N N . LYS A 1 100 ? -0.562 8.309 15.955 1.00 79.00 100 LYS A N 1
ATOM 791 C CA . LYS A 1 100 ? 0.531 9.121 16.479 1.00 79.00 100 LYS A CA 1
ATOM 792 C C . LYS A 1 100 ? 1.404 9.570 15.306 1.00 79.00 100 LYS A C 1
ATOM 794 O O . LYS A 1 100 ? 1.796 8.728 14.502 1.00 79.00 100 LYS A O 1
ATOM 799 N N . PRO A 1 101 ? 1.700 10.870 15.184 1.00 77.44 101 PRO A N 1
ATOM 800 C CA . PRO A 1 101 ? 2.539 11.371 14.108 1.00 77.44 101 PRO A CA 1
ATOM 801 C C . PRO A 1 101 ? 3.972 10.860 14.288 1.00 77.44 101 PRO A C 1
ATOM 803 O O . PRO A 1 101 ? 4.577 11.067 15.338 1.00 77.44 101 PRO A O 1
ATOM 806 N N . VAL A 1 102 ? 4.529 10.231 13.251 1.00 73.38 102 VAL A N 1
ATOM 807 C CA . VAL A 1 102 ? 5.948 9.823 13.227 1.00 73.38 102 VAL A CA 1
ATOM 808 C C . VAL A 1 102 ? 6.861 11.051 13.103 1.00 73.38 102 VAL A C 1
ATOM 810 O O . VAL A 1 102 ? 7.935 11.106 13.695 1.00 73.38 102 VAL A O 1
ATOM 813 N N . LYS A 1 103 ? 6.412 12.078 12.368 1.00 79.00 103 LYS A N 1
ATOM 814 C CA . LYS A 1 103 ? 7.067 13.389 12.226 1.00 79.00 103 LYS A CA 1
ATOM 815 C C . LYS A 1 103 ? 6.040 14.506 12.411 1.00 79.00 103 LYS A C 1
ATOM 817 O O . LYS A 1 103 ? 4.864 14.319 12.118 1.00 79.00 103 LYS A O 1
ATOM 822 N N . GLY A 1 104 ? 6.481 15.674 12.880 1.00 82.62 104 GLY A N 1
ATOM 823 C CA . GLY A 1 104 ? 5.603 16.843 13.039 1.00 82.62 104 GLY A CA 1
ATOM 824 C C . GLY A 1 104 ? 4.703 16.807 14.281 1.00 82.62 104 GLY A C 1
ATOM 825 O O . GLY A 1 104 ? 3.643 17.433 14.291 1.00 82.62 104 GLY A O 1
ATOM 826 N N . ALA A 1 105 ? 5.117 16.104 15.342 1.00 86.38 105 ALA A N 1
ATOM 827 C CA . ALA A 1 105 ? 4.325 15.939 16.562 1.00 86.38 105 ALA A CA 1
ATOM 828 C C . ALA A 1 105 ? 3.862 17.266 17.187 1.00 86.38 105 ALA A C 1
ATOM 830 O O . ALA A 1 105 ? 2.712 17.374 17.598 1.00 86.38 105 ALA A O 1
ATOM 831 N N . ALA A 1 106 ? 4.712 18.299 17.202 1.00 87.38 106 ALA A N 1
ATOM 832 C CA . ALA A 1 106 ? 4.360 19.610 17.753 1.00 87.38 106 ALA A CA 1
ATOM 833 C C . ALA A 1 106 ? 3.170 20.263 17.021 1.00 87.38 106 ALA A C 1
ATOM 835 O O . ALA A 1 106 ? 2.232 20.757 17.654 1.00 87.38 106 ALA A O 1
ATOM 836 N N . PHE A 1 107 ? 3.169 20.211 15.685 1.00 88.88 107 PHE A N 1
ATOM 837 C CA . PHE A 1 107 ? 2.079 20.744 14.869 1.00 88.88 107 PHE A CA 1
ATOM 838 C C . PHE A 1 107 ? 0.794 19.932 15.062 1.00 88.88 107 PHE A C 1
ATOM 840 O O . PHE A 1 107 ? -0.273 20.493 15.304 1.00 88.88 107 PHE A O 1
ATOM 847 N N . TRP A 1 108 ? 0.909 18.604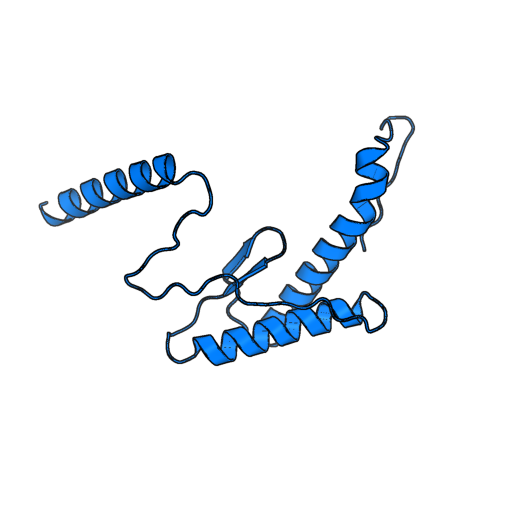 15.059 1.00 86.81 108 TRP A N 1
ATOM 848 C CA . TRP A 1 108 ? -0.215 17.709 15.322 1.00 86.81 108 TRP A CA 1
ATOM 849 C C . TRP A 1 108 ? -0.859 17.951 16.691 1.00 86.81 108 TRP A C 1
ATOM 851 O O . TRP A 1 108 ? -2.079 18.080 16.784 1.00 86.81 108 TRP A O 1
ATOM 861 N N . HIS A 1 109 ? -0.056 18.069 17.754 1.00 88.19 109 HIS A N 1
ATOM 862 C CA . HIS A 1 109 ? -0.555 18.378 19.095 1.00 88.19 109 HIS A CA 1
ATOM 863 C C . HIS A 1 109 ? -1.251 19.741 19.139 1.00 88.19 109 HIS A C 1
ATOM 865 O O . HIS A 1 109 ? -2.288 19.877 19.787 1.00 88.19 109 HIS A O 1
ATOM 871 N N . SER A 1 110 ? -0.731 20.725 18.402 1.00 89.56 110 SER A N 1
ATOM 872 C CA . SER A 1 110 ? -1.349 22.048 18.287 1.00 89.56 110 SER A CA 1
ATOM 873 C C . SER A 1 110 ? -2.739 21.968 17.652 1.00 89.56 110 SER A C 1
ATOM 875 O O . SER A 1 110 ? -3.693 22.497 18.221 1.00 89.56 110 SER A O 1
ATOM 877 N N . ILE A 1 111 ? -2.887 21.234 16.543 1.00 88.88 111 ILE A N 1
ATOM 878 C CA . ILE A 1 111 ? -4.193 20.991 15.908 1.00 88.88 111 ILE A CA 1
ATOM 879 C C . ILE A 1 111 ? -5.137 20.250 16.858 1.00 88.88 111 ILE A C 1
ATOM 881 O O . ILE A 1 111 ? -6.285 20.657 17.030 1.00 88.88 111 ILE A O 1
ATOM 885 N N . MET A 1 112 ? -4.672 19.173 17.497 1.00 88.00 112 MET A N 1
ATOM 886 C CA . MET A 1 112 ? -5.521 18.366 18.378 1.00 88.00 112 MET A CA 1
ATOM 887 C C . MET A 1 112 ? -6.033 19.165 19.577 1.00 88.00 112 MET A C 1
ATOM 889 O O . MET A 1 112 ? -7.201 19.027 19.942 1.00 88.00 112 MET A O 1
ATOM 893 N N . ARG A 1 113 ? -5.205 20.058 20.131 1.00 88.31 113 ARG A N 1
ATOM 894 C CA . ARG A 1 113 ? -5.612 20.996 21.183 1.00 88.31 113 ARG A CA 1
ATOM 895 C C . ARG A 1 113 ? -6.729 21.929 20.708 1.00 88.31 113 ARG A C 1
ATOM 897 O O . ARG A 1 113 ? -7.732 22.064 21.404 1.00 88.31 113 ARG A O 1
ATOM 904 N N . ILE A 1 114 ? -6.591 22.525 19.522 1.00 91.00 114 ILE A N 1
ATOM 905 C CA . ILE A 1 114 ? -7.611 23.420 18.942 1.00 91.00 114 ILE A CA 1
ATOM 906 C C . ILE A 1 114 ? -8.929 22.663 18.708 1.00 91.00 114 ILE A C 1
ATOM 908 O O . ILE A 1 114 ? -10.001 23.140 19.082 1.00 91.00 114 ILE A O 1
ATOM 912 N N . LEU A 1 115 ? -8.862 21.451 18.150 1.00 86.62 115 LEU A N 1
ATOM 913 C CA . LEU A 1 115 ? -10.043 20.612 17.919 1.00 86.62 115 LEU A CA 1
ATOM 914 C C . LEU A 1 115 ? -10.760 20.237 19.221 1.00 86.62 115 LEU A C 1
ATOM 916 O O . LEU A 1 115 ? -11.992 20.192 19.257 1.00 86.62 115 LEU A O 1
ATOM 920 N N . GLN A 1 116 ? -10.009 19.965 20.290 1.00 85.44 116 GLN A N 1
ATOM 921 C CA . GLN A 1 116 ? -10.584 19.673 21.601 1.00 85.44 116 GLN A CA 1
ATOM 922 C C . GLN A 1 116 ? -11.311 20.895 22.170 1.00 85.44 116 GLN A C 1
ATOM 924 O O . GLN A 1 116 ? -12.445 20.759 22.621 1.00 85.44 116 GLN A O 1
ATOM 929 N N . GLN A 1 117 ? -10.711 22.085 22.075 1.00 85.12 117 GLN A N 1
ATOM 930 C CA . GLN A 1 117 ? -11.323 23.337 22.533 1.00 85.12 117 GLN A CA 1
ATOM 931 C C . GLN A 1 117 ? -12.655 23.624 21.819 1.00 85.12 117 GLN A C 1
ATOM 933 O O . GLN A 1 117 ? -13.647 23.925 22.481 1.00 85.12 117 GLN A O 1
ATOM 938 N N . GLN A 1 118 ? -12.726 23.447 20.493 1.00 79.88 118 GLN A N 1
ATOM 939 C CA . GLN A 1 118 ? -13.976 23.659 19.746 1.00 79.88 118 GLN A CA 1
ATOM 940 C C . GLN A 1 118 ? -15.067 22.632 20.069 1.00 79.88 118 GLN A C 1
ATOM 942 O O . GLN A 1 118 ? -16.250 22.973 20.121 1.00 79.88 118 GLN A O 1
ATOM 947 N N . ARG A 1 119 ? -14.690 21.367 20.294 1.00 73.94 119 ARG A N 1
ATOM 948 C CA . ARG A 1 119 ? -15.641 20.318 20.691 1.00 73.94 119 ARG A CA 1
ATOM 949 C C . ARG A 1 119 ? -16.255 20.581 22.060 1.00 73.94 119 ARG A C 1
ATOM 951 O O . ARG A 1 119 ? -17.426 20.264 22.244 1.00 73.94 119 ARG A O 1
ATOM 958 N N . THR A 1 120 ? -15.491 21.140 22.995 1.00 67.38 120 THR A N 1
ATOM 959 C CA . THR A 1 120 ? -16.012 21.540 24.307 1.00 67.38 120 THR A CA 1
ATOM 960 C C . THR A 1 120 ? -16.974 22.717 24.167 1.00 67.38 120 THR A C 1
ATOM 962 O O . THR A 1 120 ? -18.078 22.646 24.688 1.00 67.38 120 THR A O 1
ATOM 965 N N . PHE A 1 121 ? -16.612 23.734 23.376 1.00 57.69 121 PHE A N 1
ATOM 966 C CA . PHE A 1 121 ? -17.432 24.935 23.182 1.00 57.69 121 PHE A CA 1
ATOM 967 C C . PHE A 1 121 ? -18.812 24.633 22.570 1.00 57.69 121 PHE A C 1
ATOM 969 O O . PHE A 1 121 ? -19.816 25.187 23.002 1.00 57.69 121 PHE A O 1
ATOM 976 N N . ARG A 1 122 ? -18.882 23.700 21.607 1.00 60.81 122 ARG A N 1
ATOM 977 C CA . ARG A 1 122 ? -20.146 23.248 20.988 1.00 60.81 122 ARG A CA 1
ATOM 978 C C . ARG A 1 122 ? -21.023 22.359 21.878 1.00 60.81 122 ARG A C 1
ATOM 980 O O . ARG A 1 122 ? -22.145 22.077 21.489 1.00 60.81 122 ARG A O 1
ATOM 987 N N . LYS A 1 123 ? -20.512 21.849 23.003 1.00 54.78 123 LYS A N 1
ATOM 988 C CA . LYS A 1 123 ? -21.302 21.058 23.967 1.00 54.78 123 LYS A CA 1
ATOM 989 C C . LYS A 1 123 ? -21.898 21.908 25.091 1.00 54.78 123 LYS A C 1
ATOM 991 O O . LYS A 1 123 ? -22.762 21.420 25.808 1.00 54.78 123 LYS A O 1
ATOM 996 N N . THR A 1 124 ? -21.387 23.122 25.280 1.00 55.06 124 THR A N 1
ATOM 997 C CA . THR A 1 124 ? -21.810 24.075 26.319 1.00 55.06 124 THR A CA 1
ATOM 998 C C . THR A 1 124 ? -22.724 25.186 25.795 1.00 55.06 124 THR A C 1
ATOM 1000 O O . THR A 1 124 ? -23.122 26.040 26.580 1.00 55.06 124 THR A O 1
ATOM 1003 N N . ALA A 1 125 ? -23.024 25.187 24.495 1.00 50.69 125 ALA A N 1
ATOM 1004 C CA . ALA A 1 125 ? -24.041 26.016 23.850 1.00 50.69 125 ALA A CA 1
ATOM 1005 C C . ALA A 1 125 ? -25.231 25.130 23.473 1.00 50.69 125 ALA A C 1
ATOM 1007 O O . ALA A 1 125 ? -26.372 25.624 23.565 1.00 50.69 125 ALA A O 1
#

Secondary structure (DSSP, 8-state):
-------TTSPPPHHHHHHHHHHHHHHHHHHHHHHHHHHTT--EEEEETTEEEE---TTTHHHHHHHHHHHHHHHHHHHTTT------------TT--PPPSS-HHHHHHHHHHHHHHHHHTT--

pLDDT: mean 90.18, std 9.49, range [50.69, 98.31]